Protein AF-A0A6P2EPS6-F1 (afdb_monomer_lite)

Sequence (65 aa):
MTFMGTDTLLSVNDLKVHFLRGTPAWGRPAEVVKAVDGVSFQVRRGSTLAVVGDPAPARPPPPLQ

Radius of gyration: 19.45 Å; chains: 1; bounding box: 59×23×50 Å

pLDDT: mean 81.49, std 12.04, range [37.56, 95.38]

Secondary structure (DSSP, 8-state):
----S--EEEEEEEEEEEEEES--BTTBPPEEEEEEEEEEEEEETT-------PPPPPPPPPPP-

Foldseek 3Di:
DDPPPQQWPDWDWQDWDWDFADDDDVPRDTDIDTPDGTDTDTDGPPDDDDDDDDDDDDDDDDDDD

Structure (mmCIF, N/CA/C/O backbone):
data_AF-A0A6P2EPS6-F1
#
_entry.id   AF-A0A6P2EPS6-F1
#
loop_
_atom_site.group_PDB
_atom_site.id
_atom_site.type_symbol
_atom_site.label_atom_id
_atom_site.label_alt_id
_atom_site.label_comp_id
_atom_site.label_asym_id
_atom_site.label_entity_id
_atom_site.label_seq_id
_atom_site.pdbx_PDB_ins_code
_atom_site.Cartn_x
_atom_site.Cartn_y
_atom_site.Cartn_z
_atom_site.occupancy
_atom_site.B_iso_or_equiv
_atom_site.auth_seq_id
_atom_site.auth_comp_id
_atom_site.auth_asym_id
_atom_site.auth_atom_id
_atom_site.pdbx_PDB_model_num
ATOM 1 N N . MET A 1 1 ? -25.052 12.188 25.341 1.00 37.56 1 MET A N 1
ATOM 2 C CA . MET A 1 1 ? -25.148 12.506 23.902 1.00 37.56 1 MET A CA 1
ATOM 3 C C . MET A 1 1 ? -24.160 11.601 23.184 1.00 37.56 1 MET A C 1
ATOM 5 O O . MET A 1 1 ? -22.968 11.871 23.199 1.00 37.56 1 MET A O 1
ATOM 9 N N . THR A 1 2 ? -24.625 10.438 22.730 1.00 44.28 2 THR A N 1
ATOM 10 C CA . THR A 1 2 ? -23.765 9.382 22.174 1.00 44.28 2 THR A CA 1
ATOM 11 C C . THR A 1 2 ? -23.550 9.665 20.696 1.00 44.28 2 THR A C 1
ATOM 13 O O . THR A 1 2 ? -24.510 9.694 19.929 1.00 44.28 2 THR A O 1
ATOM 16 N N . PHE A 1 3 ? -22.303 9.920 20.303 1.00 55.31 3 PHE A N 1
ATOM 17 C CA . PHE A 1 3 ? -21.929 10.123 18.908 1.00 55.31 3 PHE A CA 1
ATOM 18 C C . PHE A 1 3 ? -22.085 8.801 18.142 1.00 55.31 3 PHE A C 1
ATOM 20 O O . PHE A 1 3 ? -21.171 7.988 18.110 1.00 55.31 3 PHE A O 1
ATOM 27 N N . MET A 1 4 ? -23.239 8.589 17.508 1.00 51.25 4 MET A N 1
ATOM 28 C CA . MET A 1 4 ? -23.432 7.578 16.458 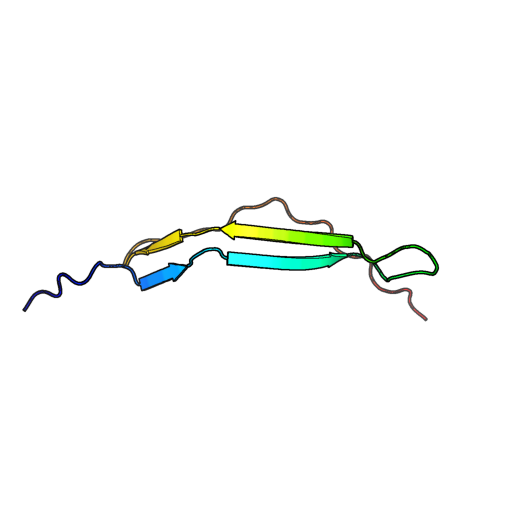1.00 51.25 4 MET A CA 1
ATOM 29 C C . MET A 1 4 ? -22.922 8.127 15.113 1.00 51.25 4 MET A C 1
ATOM 31 O O . MET A 1 4 ? -23.623 8.111 14.107 1.00 51.25 4 MET A O 1
ATOM 35 N N . GLY A 1 5 ? -21.716 8.699 15.106 1.00 54.22 5 GLY A N 1
ATOM 36 C CA . GLY A 1 5 ? -20.981 8.952 13.873 1.00 54.22 5 GLY A CA 1
ATOM 37 C C . GLY A 1 5 ? -20.237 7.669 13.553 1.00 54.22 5 GLY A C 1
ATOM 38 O O . GLY A 1 5 ? -19.538 7.164 14.424 1.00 54.22 5 GLY A O 1
ATOM 39 N N . THR A 1 6 ? -20.439 7.111 12.361 1.00 63.91 6 THR A N 1
ATOM 40 C CA . THR A 1 6 ? -19.746 5.918 11.853 1.00 63.91 6 THR A CA 1
ATOM 41 C C . THR A 1 6 ? -18.311 5.863 12.375 1.00 63.91 6 THR A C 1
ATOM 43 O O . 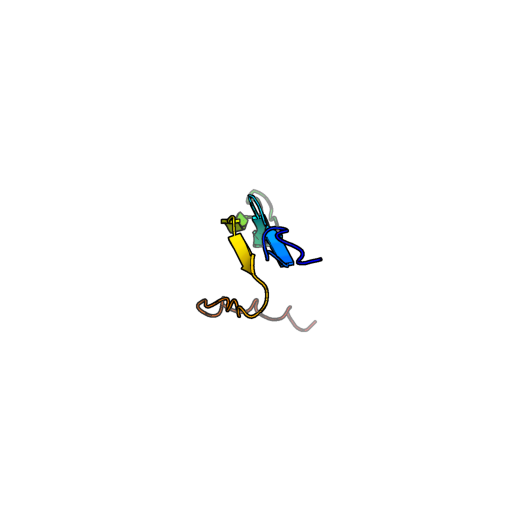THR A 1 6 ? -17.522 6.734 12.017 1.00 63.91 6 THR A O 1
ATOM 46 N N . ASP A 1 7 ? -18.005 4.889 13.240 1.00 82.25 7 ASP A N 1
ATOM 47 C CA . ASP A 1 7 ? -16.790 4.799 14.075 1.00 82.25 7 ASP A CA 1
ATOM 48 C C . ASP A 1 7 ? -15.526 4.464 13.258 1.00 82.25 7 ASP A C 1
ATOM 50 O O . ASP A 1 7 ? -14.772 3.533 13.526 1.00 82.25 7 ASP A O 1
ATOM 54 N N . THR A 1 8 ? -15.350 5.188 12.162 1.00 86.75 8 THR A N 1
ATOM 55 C CA . THR A 1 8 ? -14.291 5.075 11.174 1.00 86.75 8 THR A CA 1
ATOM 56 C C . THR A 1 8 ? -13.333 6.225 11.412 1.00 86.75 8 THR A C 1
ATOM 58 O O . THR A 1 8 ? -13.707 7.389 11.301 1.00 86.75 8 THR A O 1
ATOM 61 N N . LEU A 1 9 ? -12.097 5.889 11.761 1.00 89.06 9 LEU A N 1
ATOM 62 C CA . LEU A 1 9 ? -11.020 6.850 11.970 1.00 89.06 9 LEU A CA 1
ATOM 63 C C . LEU A 1 9 ? -10.321 7.218 10.659 1.00 89.06 9 LEU A C 1
ATOM 65 O O . LEU A 1 9 ? -9.874 8.349 10.501 1.00 89.06 9 LEU A O 1
ATOM 69 N N . LEU A 1 10 ? -10.214 6.267 9.730 1.00 89.62 10 LEU A N 1
ATOM 70 C CA . LEU A 1 10 ? -9.570 6.463 8.435 1.00 89.62 10 LEU A CA 1
ATOM 71 C C . LEU A 1 10 ? -10.408 5.796 7.351 1.00 89.62 10 LEU A C 1
ATOM 73 O O . LEU A 1 10 ? -10.790 4.639 7.493 1.00 89.62 10 LEU A O 1
ATOM 77 N N . SER A 1 11 ? -10.660 6.514 6.263 1.00 92.44 11 SER A N 1
ATOM 78 C CA . SER A 1 11 ? -11.268 5.974 5.051 1.00 92.44 11 SER A CA 1
ATOM 79 C C . SER A 1 11 ? -10.355 6.298 3.879 1.00 92.44 11 SER A C 1
ATOM 81 O O . SER A 1 11 ? -10.048 7.462 3.628 1.00 92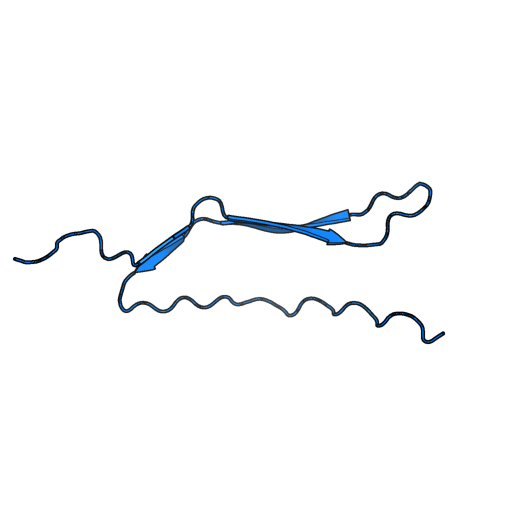.44 11 SER A O 1
ATOM 83 N N . VAL A 1 12 ? -9.887 5.260 3.200 1.00 93.88 12 VAL A N 1
ATOM 84 C CA . VAL A 1 12 ? -9.024 5.335 2.027 1.00 93.88 12 VAL A CA 1
ATOM 85 C C . VAL A 1 12 ? -9.812 4.795 0.846 1.00 93.88 12 VAL A C 1
ATOM 87 O O . VAL A 1 12 ? -10.367 3.701 0.920 1.00 93.88 12 VAL A O 1
ATOM 90 N N . ASN A 1 13 ? -9.851 5.555 -0.245 1.00 95.38 13 ASN A N 1
ATOM 91 C CA . ASN A 1 13 ? -10.571 5.193 -1.460 1.00 95.38 13 ASN A CA 1
ATOM 92 C C . ASN A 1 13 ? -9.603 5.232 -2.642 1.00 95.38 13 ASN A C 1
ATOM 94 O O . ASN A 1 13 ? -8.888 6.219 -2.801 1.00 95.38 13 ASN A O 1
ATOM 98 N N . ASP A 1 14 ? -9.598 4.170 -3.445 1.00 95.19 14 ASP A N 1
ATOM 99 C CA . ASP A 1 14 ? -8.818 4.036 -4.684 1.00 95.19 14 ASP A CA 1
ATOM 100 C C . ASP A 1 14 ? -7.327 4.406 -4.532 1.00 95.19 14 ASP A C 1
ATOM 102 O O . ASP A 1 14 ? -6.744 5.100 -5.366 1.00 95.19 14 ASP A O 1
ATOM 106 N N . LEU A 1 15 ? -6.682 3.955 -3.447 1.00 93.25 15 LEU A N 1
ATOM 107 C CA . LEU A 1 15 ? -5.265 4.221 -3.210 1.00 93.25 15 LEU A CA 1
ATOM 108 C C . LEU A 1 15 ? -4.419 3.615 -4.326 1.00 93.25 15 LEU A C 1
ATOM 110 O O . LEU A 1 15 ? -4.442 2.404 -4.552 1.00 93.25 15 LEU A O 1
ATOM 114 N N . LYS A 1 16 ? -3.626 4.467 -4.975 1.00 93.12 16 LYS A N 1
ATOM 115 C CA . LYS A 1 16 ? -2.678 4.097 -6.024 1.00 93.12 16 LYS A CA 1
ATOM 116 C C . LYS A 1 16 ? -1.290 4.588 -5.658 1.00 93.12 16 LYS A C 1
ATOM 118 O O . LYS A 1 16 ? -1.097 5.759 -5.346 1.00 93.12 16 LYS A O 1
ATOM 123 N N . VAL A 1 17 ? -0.323 3.686 -5.711 1.00 90.56 17 VAL A N 1
ATOM 124 C CA . VAL A 1 17 ? 1.086 3.970 -5.446 1.00 90.56 17 VAL A CA 1
ATOM 125 C C . VAL A 1 17 ? 1.890 3.319 -6.558 1.00 90.56 17 VAL A C 1
ATOM 127 O O . VAL A 1 17 ? 2.029 2.098 -6.602 1.00 90.56 17 VAL A O 1
ATOM 130 N N . HIS A 1 18 ? 2.391 4.132 -7.485 1.00 91.25 18 HIS A N 1
ATOM 131 C CA . HIS A 1 18 ? 3.143 3.676 -8.651 1.00 91.25 18 HIS A CA 1
ATOM 132 C C . HIS A 1 18 ? 4.547 4.285 -8.634 1.00 91.25 18 HIS A C 1
ATOM 134 O O . HIS A 1 18 ? 4.711 5.472 -8.358 1.00 91.25 18 HIS A O 1
ATOM 140 N N . PHE A 1 19 ? 5.554 3.481 -8.958 1.00 87.12 19 PHE A N 1
ATOM 141 C CA . PHE A 1 19 ? 6.956 3.883 -9.000 1.00 87.12 19 PHE A CA 1
ATOM 142 C C . PHE A 1 19 ? 7.561 3.566 -10.362 1.00 87.12 19 PHE A C 1
ATOM 144 O O . PHE A 1 19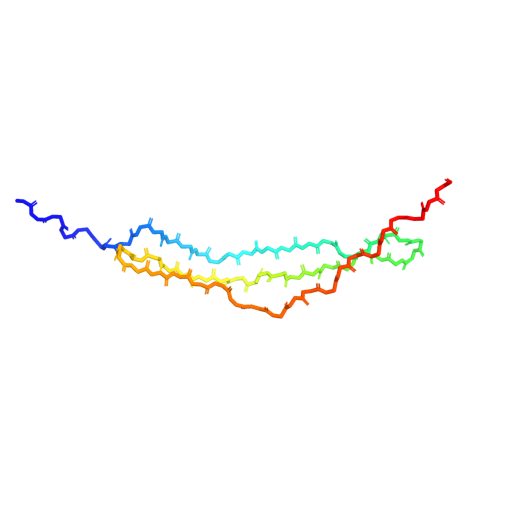 ? 7.163 2.609 -11.022 1.00 87.12 19 PHE A O 1
ATOM 151 N N . LEU A 1 20 ? 8.568 4.335 -10.766 1.00 85.50 20 LEU A N 1
ATOM 152 C CA . LEU A 1 20 ? 9.391 3.989 -11.919 1.00 85.50 20 LEU A CA 1
ATOM 153 C C . LEU A 1 20 ? 10.517 3.051 -11.478 1.00 85.50 20 LEU A C 1
ATOM 155 O O . LEU A 1 20 ? 11.258 3.344 -10.538 1.00 85.50 20 LEU A O 1
ATOM 159 N N . ARG A 1 21 ? 10.652 1.923 -12.168 1.00 82.69 21 ARG A N 1
ATOM 160 C CA . ARG A 1 21 ? 11.722 0.948 -11.992 1.00 82.69 21 ARG A CA 1
ATOM 161 C C . ARG A 1 21 ? 12.671 1.020 -13.187 1.00 82.69 21 ARG A C 1
ATOM 163 O O . ARG A 1 21 ? 12.267 0.920 -14.343 1.00 82.69 21 ARG A O 1
ATOM 170 N N . GLY A 1 22 ? 13.958 1.146 -12.868 1.00 76.81 22 GLY A N 1
ATOM 171 C CA . GLY A 1 22 ? 15.041 1.243 -13.845 1.00 76.81 22 GLY A CA 1
ATOM 172 C C . GLY A 1 22 ? 15.365 2.681 -14.253 1.00 76.81 22 GLY A C 1
ATOM 173 O O . GLY A 1 22 ? 14.562 3.597 -14.086 1.00 76.81 22 GLY A O 1
ATOM 174 N N . THR A 1 23 ? 16.578 2.877 -14.766 1.00 77.69 23 THR A N 1
ATOM 175 C CA . THR A 1 23 ? 16.979 4.142 -15.390 1.00 77.69 23 THR A CA 1
ATOM 176 C C . THR A 1 23 ? 16.567 4.085 -16.860 1.00 77.69 23 THR A C 1
ATOM 178 O O . THR A 1 23 ? 16.892 3.090 -17.515 1.00 77.69 23 THR A O 1
ATOM 181 N N . PRO A 1 24 ? 15.872 5.100 -17.401 1.00 74.38 24 PRO A N 1
ATOM 182 C CA . PRO A 1 24 ? 15.624 5.156 -18.834 1.00 74.38 24 PRO A CA 1
ATOM 183 C C . PRO A 1 24 ? 16.973 5.176 -19.566 1.00 74.38 24 PRO A C 1
ATOM 185 O O . PRO A 1 24 ? 17.843 5.991 -19.263 1.00 74.38 24 PRO A O 1
ATOM 188 N N . ALA A 1 25 ? 17.154 4.244 -20.497 1.00 77.50 25 ALA A N 1
ATOM 189 C CA . ALA A 1 25 ? 18.342 4.135 -21.338 1.00 77.50 25 ALA A CA 1
ATOM 190 C C . ALA A 1 25 ? 17.933 4.309 -22.802 1.00 77.50 25 ALA A C 1
ATOM 192 O O . ALA A 1 25 ? 16.747 4.240 -23.133 1.00 77.50 25 ALA A O 1
ATOM 193 N N . TRP A 1 26 ? 18.899 4.546 -23.690 1.00 78.69 26 TRP A N 1
ATOM 194 C CA . TRP A 1 26 ? 18.610 4.794 -25.102 1.00 78.69 26 TRP A CA 1
ATOM 195 C C . TRP A 1 26 ? 17.780 3.641 -25.692 1.00 78.69 26 TRP A C 1
ATOM 197 O O . TRP A 1 26 ? 18.239 2.504 -25.767 1.00 78.69 26 TRP A O 1
ATOM 207 N N . GLY A 1 27 ? 16.527 3.932 -26.056 1.00 78.69 27 GLY A N 1
ATOM 208 C CA . GLY A 1 27 ? 15.589 2.957 -26.621 1.00 78.69 27 GLY A CA 1
ATOM 209 C C . GLY A 1 27 ? 14.813 2.094 -25.616 1.00 78.69 27 GLY A C 1
ATOM 210 O O . GLY A 1 27 ? 13.983 1.301 -26.053 1.00 78.69 27 GLY A O 1
ATOM 211 N N . ARG A 1 28 ? 15.013 2.240 -24.295 1.00 78.25 28 ARG A N 1
ATOM 212 C CA . ARG A 1 28 ? 14.257 1.485 -23.279 1.00 78.25 28 ARG A CA 1
ATOM 213 C C . ARG A 1 28 ? 13.625 2.417 -22.233 1.00 78.25 28 ARG A C 1
ATOM 215 O O . ARG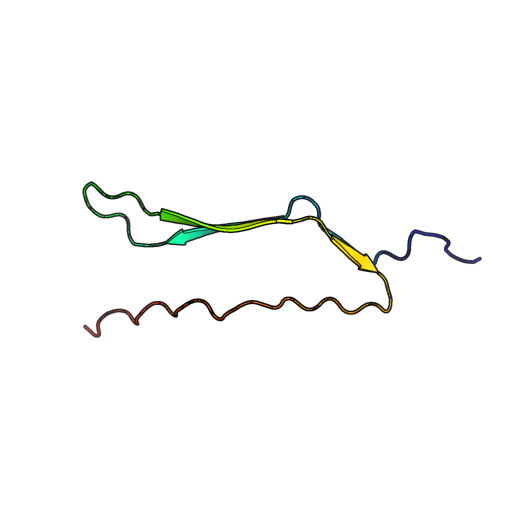 A 1 28 ? 14.357 2.997 -21.424 1.00 78.25 28 ARG A O 1
ATOM 222 N N . PRO A 1 29 ? 12.286 2.578 -22.232 1.00 80.00 29 PRO A N 1
ATOM 223 C CA . PRO A 1 29 ? 11.600 3.395 -21.237 1.00 80.00 29 PRO A CA 1
ATOM 224 C C . PRO A 1 29 ? 11.698 2.758 -19.846 1.00 80.00 29 PRO A C 1
ATOM 226 O O . PRO A 1 29 ? 11.818 1.538 -19.717 1.00 80.00 29 PRO A O 1
ATOM 229 N N . ALA A 1 30 ? 11.639 3.594 -18.806 1.00 83.31 30 ALA A N 1
ATOM 230 C CA . ALA A 1 30 ? 11.527 3.117 -17.432 1.00 83.31 30 ALA A CA 1
ATOM 231 C C . ALA A 1 30 ? 10.203 2.361 -17.247 1.00 83.31 30 ALA A C 1
ATOM 233 O O . ALA A 1 30 ? 9.160 2.774 -17.758 1.00 83.31 30 ALA A O 1
ATOM 234 N N . GLU A 1 31 ? 10.249 1.252 -16.519 1.00 85.69 31 GLU A N 1
ATOM 235 C CA . GLU A 1 31 ? 9.078 0.420 -16.262 1.00 85.69 31 GLU A CA 1
ATOM 236 C C . GLU A 1 31 ? 8.237 1.043 -15.143 1.00 85.69 31 GLU A C 1
ATOM 238 O O . GLU A 1 31 ? 8.776 1.457 -14.119 1.00 85.69 31 GLU A O 1
ATOM 243 N N . VAL A 1 32 ? 6.913 1.106 -15.303 1.00 88.06 32 VAL A N 1
ATOM 244 C CA . VAL A 1 32 ? 6.016 1.544 -14.225 1.00 88.06 32 VAL A CA 1
ATOM 245 C C . VAL A 1 32 ? 5.638 0.331 -13.381 1.00 88.06 32 VAL A C 1
ATOM 247 O O . VAL A 1 32 ? 4.905 -0.545 -13.830 1.00 88.06 32 VAL A O 1
ATOM 250 N N . VAL A 1 33 ? 6.100 0.305 -12.136 1.00 89.12 33 VAL A N 1
ATOM 251 C CA . VAL A 1 33 ? 5.695 -0.681 -11.135 1.00 89.12 33 VAL A CA 1
ATOM 252 C C . VAL A 1 33 ? 4.540 -0.116 -10.328 1.00 89.12 33 VAL A C 1
ATOM 254 O O . VAL A 1 33 ? 4.676 0.905 -9.654 1.00 89.12 33 VAL A O 1
ATOM 257 N N . LYS A 1 34 ? 3.404 -0.806 -10.357 1.00 89.06 34 LYS A N 1
ATOM 258 C CA . LYS A 1 34 ? 2.256 -0.479 -9.515 1.00 89.06 34 LYS A CA 1
ATOM 259 C C . LYS A 1 34 ? 2.368 -1.221 -8.184 1.00 89.06 34 LYS A C 1
ATOM 261 O O . LYS A 1 34 ? 2.071 -2.406 -8.116 1.00 89.06 34 LYS A O 1
ATOM 266 N N . ALA A 1 35 ? 2.841 -0.541 -7.142 1.00 86.50 35 ALA A N 1
ATOM 267 C CA . ALA A 1 35 ? 2.978 -1.125 -5.807 1.00 86.50 35 ALA A CA 1
ATOM 268 C C . ALA A 1 35 ? 1.631 -1.247 -5.080 1.00 86.50 35 ALA A C 1
ATOM 270 O O . ALA A 1 35 ? 1.416 -2.192 -4.329 1.00 86.50 35 ALA A O 1
ATOM 271 N N . VAL A 1 36 ? 0.719 -0.306 -5.322 1.00 88.44 36 VAL A N 1
ATOM 272 C CA . VAL A 1 36 ? -0.683 -0.376 -4.895 1.00 88.44 36 VAL A CA 1
ATOM 273 C C . VAL A 1 36 ? -1.531 0.096 -6.072 1.00 88.44 36 VAL A C 1
ATOM 275 O O . VAL A 1 36 ? -1.238 1.158 -6.618 1.00 88.44 36 VAL A O 1
ATOM 278 N N . ASP A 1 37 ? -2.547 -0.667 -6.479 1.00 90.38 37 ASP A N 1
ATOM 279 C CA . ASP A 1 37 ? -3.425 -0.312 -7.606 1.00 90.38 37 ASP A CA 1
ATOM 280 C C . ASP A 1 37 ? -4.900 -0.372 -7.186 1.00 90.38 37 ASP A C 1
ATOM 282 O O . ASP A 1 37 ? -5.539 -1.420 -7.241 1.00 90.38 37 ASP A O 1
ATOM 286 N N . GLY A 1 38 ? -5.426 0.763 -6.725 1.00 91.12 38 GLY A N 1
ATOM 287 C CA . GLY A 1 38 ? -6.856 0.975 -6.495 1.00 91.12 38 GLY A CA 1
ATOM 288 C C . GLY A 1 38 ? -7.424 0.326 -5.235 1.00 91.12 38 GLY A C 1
ATOM 289 O O . GLY A 1 38 ? -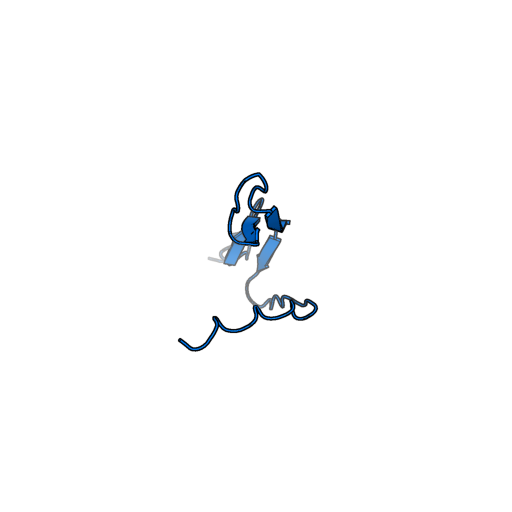8.549 -0.173 -5.233 1.00 91.12 38 GLY A O 1
ATOM 290 N N . VAL A 1 39 ? -6.669 0.334 -4.136 1.00 91.31 39 VAL A N 1
ATOM 291 C CA . VAL A 1 39 ? -7.118 -0.284 -2.880 1.00 91.31 39 VAL A CA 1
ATOM 292 C C . VAL A 1 39 ? -7.984 0.687 -2.077 1.00 91.31 39 VAL A C 1
ATOM 294 O O . VAL A 1 39 ? -7.584 1.819 -1.810 1.00 91.31 39 VAL A O 1
ATOM 297 N N . SER A 1 40 ? -9.161 0.229 -1.647 1.00 92.75 40 SER A N 1
ATOM 298 C CA . SER A 1 40 ? -10.066 0.990 -0.776 1.00 92.75 40 SER A CA 1
ATOM 299 C C . SER A 1 40 ? -10.277 0.251 0.541 1.00 92.75 40 SER A C 1
ATOM 301 O O . SER A 1 40 ? -10.587 -0.939 0.535 1.00 92.75 40 SER A O 1
ATOM 303 N N . PHE A 1 41 ? -10.109 0.934 1.672 1.00 92.06 41 PHE A N 1
ATOM 304 C CA . PHE A 1 41 ? -10.301 0.340 2.994 1.00 92.06 41 PHE A CA 1
ATOM 305 C C . PHE A 1 41 ? -10.658 1.386 4.047 1.00 92.06 41 PHE A C 1
ATOM 307 O O . PHE A 1 41 ? -10.453 2.584 3.869 1.00 92.06 41 PHE A O 1
ATOM 314 N N . GLN A 1 42 ? -11.183 0.913 5.175 1.00 92.06 42 GLN A N 1
ATOM 315 C CA . GLN A 1 42 ? -11.520 1.746 6.323 1.00 92.06 42 GLN A CA 1
ATOM 316 C C . GLN A 1 42 ? -10.874 1.182 7.586 1.00 92.06 42 GLN A C 1
ATOM 318 O O . GLN A 1 42 ? -10.888 -0.028 7.802 1.00 92.06 42 GLN A O 1
ATOM 323 N N . VAL A 1 43 ? -10.345 2.057 8.438 1.00 90.50 43 VAL A N 1
ATOM 324 C CA . VAL A 1 43 ? -9.868 1.709 9.779 1.00 90.50 43 VAL A CA 1
ATOM 325 C C . VAL A 1 43 ? -10.861 2.259 10.783 1.00 90.50 43 VAL A C 1
ATOM 327 O O . VAL A 1 43 ? -11.103 3.466 10.842 1.00 90.50 43 VAL A O 1
ATOM 330 N N . ARG A 1 44 ? -11.443 1.361 11.574 1.00 90.62 44 ARG A N 1
ATOM 331 C CA . ARG A 1 44 ? -12.391 1.706 12.633 1.00 90.62 44 ARG A CA 1
ATOM 332 C C . ARG A 1 44 ? -11.678 1.917 13.956 1.00 90.62 44 ARG A C 1
ATOM 334 O O . ARG A 1 44 ? -10.570 1.411 14.160 1.00 90.62 44 ARG A O 1
ATOM 341 N N . ARG A 1 45 ? -12.298 2.654 14.870 1.00 88.62 45 ARG A N 1
ATOM 342 C CA . ARG A 1 45 ? -11.729 2.833 16.205 1.00 88.62 45 ARG A CA 1
ATOM 343 C C . ARG A 1 45 ? -11.619 1.480 16.904 1.00 88.62 45 ARG A C 1
ATOM 345 O O . ARG A 1 45 ? -12.468 0.611 16.749 1.00 88.62 45 ARG A O 1
ATOM 352 N N . GLY A 1 46 ? -10.515 1.279 17.620 1.00 89.12 46 GLY A N 1
ATOM 353 C CA . GLY A 1 46 ? -10.238 0.010 18.298 1.00 89.12 46 GLY A CA 1
ATOM 354 C C . GLY A 1 46 ? -9.886 -1.162 17.371 1.00 89.12 46 GLY A C 1
ATOM 355 O O . GLY A 1 46 ? -9.768 -2.279 17.859 1.00 89.12 46 GLY A O 1
ATOM 356 N N . SER A 1 47 ? -9.699 -0.933 16.064 1.00 84.75 47 SER A N 1
ATOM 357 C CA . SER A 1 47 ? -9.211 -1.950 15.123 1.00 84.75 47 SER A CA 1
ATOM 358 C C . SER A 1 47 ? -7.733 -1.743 14.779 1.00 84.75 47 SER A C 1
ATOM 360 O O . SER A 1 47 ? -7.232 -0.617 14.793 1.00 84.75 47 SER A O 1
ATOM 362 N N . THR A 1 48 ? -7.034 -2.831 14.455 1.00 87.25 48 THR A N 1
ATOM 363 C CA . THR A 1 48 ? -5.646 -2.804 13.975 1.00 87.25 48 THR A CA 1
ATOM 364 C C . THR A 1 48 ? -5.600 -3.342 12.552 1.00 87.25 48 THR A C 1
ATOM 366 O O . THR A 1 48 ? -6.068 -4.446 12.287 1.00 87.25 48 THR A O 1
ATOM 369 N N . LEU A 1 49 ? -5.027 -2.556 11.641 1.00 88.50 49 LEU A N 1
ATOM 370 C CA . LEU A 1 49 ? -4.756 -2.956 10.265 1.00 88.50 49 LEU A CA 1
ATOM 371 C C . LEU A 1 49 ? -3.263 -3.276 10.138 1.00 88.50 49 LEU A C 1
ATOM 373 O O . LEU A 1 49 ? -2.430 -2.443 10.491 1.00 88.50 49 LEU A O 1
ATOM 377 N N . ALA A 1 50 ? -2.930 -4.454 9.616 1.00 84.88 50 ALA A N 1
ATOM 378 C CA . ALA A 1 50 ? -1.559 -4.839 9.301 1.00 84.88 50 ALA A CA 1
ATOM 379 C C . ALA A 1 50 ? -1.417 -5.059 7.792 1.00 84.88 50 ALA A C 1
ATOM 381 O O . ALA A 1 50 ? -2.255 -5.712 7.172 1.00 84.88 50 ALA A O 1
ATOM 382 N N . VAL A 1 51 ? -0.349 -4.514 7.211 1.00 83.19 51 VAL A N 1
ATOM 383 C CA . VAL A 1 51 ? 0.025 -4.756 5.815 1.00 83.19 51 VAL A CA 1
ATOM 384 C C . VAL A 1 51 ? 1.064 -5.867 5.805 1.00 83.19 51 VAL A C 1
ATOM 386 O O . VAL A 1 51 ? 2.104 -5.744 6.449 1.00 83.19 51 VAL A O 1
ATOM 389 N N . VAL A 1 52 ? 0.774 -6.949 5.088 1.00 85.19 52 VAL A N 1
ATOM 390 C CA . VAL A 1 52 ? 1.675 -8.097 4.937 1.00 85.19 52 VAL A CA 1
ATOM 391 C C . VAL A 1 52 ? 2.047 -8.223 3.466 1.00 85.19 52 VAL A C 1
ATOM 393 O O . VAL A 1 52 ? 1.185 -8.115 2.596 1.00 85.19 52 VAL A O 1
ATOM 396 N N . GLY A 1 53 ? 3.326 -8.451 3.189 1.00 78.44 53 GLY A N 1
ATOM 397 C CA . GLY A 1 53 ? 3.835 -8.687 1.845 1.00 78.44 53 GLY A CA 1
ATOM 398 C C . GLY A 1 53 ? 5.203 -9.352 1.892 1.00 78.44 53 GLY A C 1
ATOM 399 O O . GLY A 1 53 ? 5.903 -9.266 2.903 1.00 78.44 53 GLY A O 1
ATOM 400 N N . ASP A 1 54 ? 5.570 -10.012 0.797 1.00 81.00 54 ASP A N 1
ATOM 401 C CA . ASP A 1 54 ? 6.929 -10.511 0.603 1.00 81.00 54 ASP A CA 1
ATOM 402 C C . ASP A 1 54 ? 7.894 -9.324 0.451 1.00 81.00 54 ASP A C 1
ATOM 404 O O . ASP A 1 54 ? 7.545 -8.327 -0.199 1.00 81.00 54 ASP A O 1
ATOM 408 N N . PRO A 1 55 ? 9.107 -9.389 1.024 1.00 70.94 55 PRO A N 1
ATOM 409 C CA . PRO A 1 55 ? 10.079 -8.330 0.846 1.00 70.94 55 PRO A CA 1
ATOM 410 C C . PRO A 1 55 ? 10.433 -8.206 -0.637 1.00 70.94 55 PRO A C 1
ATOM 412 O O . PRO A 1 55 ? 10.878 -9.154 -1.285 1.00 70.94 55 PRO A O 1
ATOM 415 N N . ALA A 1 56 ? 10.260 -7.004 -1.185 1.00 68.38 56 ALA A N 1
ATOM 416 C CA . ALA A 1 56 ? 10.750 -6.711 -2.520 1.00 68.38 56 ALA A CA 1
ATOM 417 C C . ALA A 1 56 ? 12.292 -6.768 -2.526 1.00 68.38 56 ALA A C 1
ATOM 419 O O . ALA A 1 56 ? 12.925 -6.296 -1.576 1.00 68.38 56 ALA A O 1
ATOM 420 N N . PRO A 1 57 ? 12.924 -7.298 -3.588 1.00 66.56 57 PRO A N 1
ATOM 421 C CA . PRO A 1 57 ? 14.377 -7.314 -3.695 1.00 66.56 57 PRO A CA 1
ATOM 422 C C . PRO A 1 57 ? 14.934 -5.886 -3.654 1.00 66.56 57 PRO A C 1
ATOM 424 O O . PRO A 1 57 ? 14.474 -5.001 -4.384 1.00 66.56 57 PRO A O 1
ATOM 427 N N . ALA A 1 58 ? 15.931 -5.669 -2.795 1.00 74.69 58 ALA A N 1
ATOM 428 C CA . ALA A 1 58 ? 16.599 -4.382 -2.660 1.00 74.69 58 ALA A CA 1
ATOM 429 C C . ALA A 1 58 ? 17.346 -4.015 -3.952 1.00 74.69 58 ALA A C 1
ATOM 431 O O . ALA A 1 58 ? 17.941 -4.869 -4.615 1.00 74.69 58 ALA A O 1
ATOM 432 N N . ARG A 1 59 ? 17.338 -2.726 -4.311 1.00 73.75 59 ARG A N 1
ATOM 433 C CA . ARG A 1 59 ? 18.165 -2.219 -5.412 1.00 73.75 59 ARG A CA 1
ATOM 434 C C . ARG A 1 59 ? 19.645 -2.397 -5.033 1.00 73.75 59 ARG A C 1
ATOM 436 O O . ARG A 1 59 ? 20.001 -2.026 -3.914 1.00 73.75 59 ARG A O 1
ATOM 443 N N . PRO A 1 60 ? 20.507 -2.910 -5.931 1.00 75.00 60 PRO A N 1
ATOM 444 C CA . PRO A 1 60 ? 21.937 -2.967 -5.661 1.00 75.00 60 PRO A CA 1
ATOM 445 C C . PRO A 1 60 ? 22.488 -1.551 -5.425 1.00 75.00 60 PRO A C 1
ATOM 447 O O . PRO A 1 60 ? 22.002 -0.598 -6.052 1.00 75.00 60 PRO A O 1
ATOM 450 N N . PRO A 1 61 ? 23.475 -1.395 -4.525 1.00 77.62 61 PRO A N 1
ATOM 451 C CA . PRO A 1 61 ? 24.102 -0.104 -4.289 1.00 77.62 61 PRO A CA 1
ATOM 452 C C . PRO A 1 61 ? 24.723 0.425 -5.591 1.00 77.62 61 PRO A C 1
ATOM 454 O O . PRO A 1 61 ? 25.131 -0.369 -6.447 1.00 77.62 61 PRO A O 1
ATOM 457 N N . PRO A 1 62 ? 24.780 1.755 -5.776 1.00 79.62 62 PRO A N 1
ATOM 458 C CA . PRO A 1 62 ? 25.508 2.327 -6.899 1.00 79.62 62 PRO A CA 1
ATOM 459 C C . PRO A 1 62 ? 26.978 1.868 -6.860 1.00 79.62 62 PRO A C 1
ATOM 461 O O . PRO A 1 62 ? 27.504 1.620 -5.770 1.00 79.62 62 PRO A O 1
ATOM 464 N N . PRO A 1 63 ? 27.642 1.736 -8.023 1.00 84.25 63 PRO A N 1
ATOM 465 C CA . PRO A 1 63 ? 29.054 1.377 -8.063 1.00 84.25 63 PRO A CA 1
ATOM 466 C C . PRO A 1 63 ? 29.872 2.387 -7.252 1.00 84.25 63 PRO A C 1
ATOM 468 O O . PRO A 1 63 ? 29.639 3.595 -7.345 1.00 84.25 63 PRO A O 1
ATOM 471 N N . LEU A 1 64 ? 30.811 1.880 -6.448 1.00 84.00 64 LEU A N 1
ATOM 472 C CA . LEU A 1 64 ? 31.819 2.714 -5.801 1.00 84.00 64 LEU A CA 1
ATOM 473 C C . LEU A 1 64 ? 32.683 3.315 -6.917 1.00 84.00 64 LEU A C 1
ATOM 475 O O . LEU A 1 64 ? 33.236 2.565 -7.723 1.00 84.00 64 LEU A O 1
ATOM 479 N N . GLN A 1 65 ? 32.698 4.646 -7.005 1.00 73.75 65 GLN A N 1
ATOM 480 C CA . GLN A 1 65 ? 33.628 5.382 -7.865 1.00 73.75 65 GLN A CA 1
ATOM 481 C C . GLN A 1 65 ? 35.030 5.349 -7.266 1.00 73.75 65 GLN A C 1
ATOM 483 O O . GLN A 1 65 ? 35.125 5.418 -6.018 1.00 73.75 65 GLN A O 1
#